Protein AF-M3JBU7-F1 (afdb_monomer)

Solvent-accessible surface area (backbone atoms only — not comparable to full-atom values): 4580 Å² total; per-residue (Å²): 91,44,45,71,54,24,52,54,53,25,57,72,50,52,44,80,53,97,93,37,84,46,55,57,75,74,54,81,54,43,82,68,54,71,68,56,42,52,55,54,53,47,54,54,51,48,54,53,54,51,72,68,53,57,68,70,53,36,75,73,57,37,61,70,52,44,46,32,46,75,70,68,52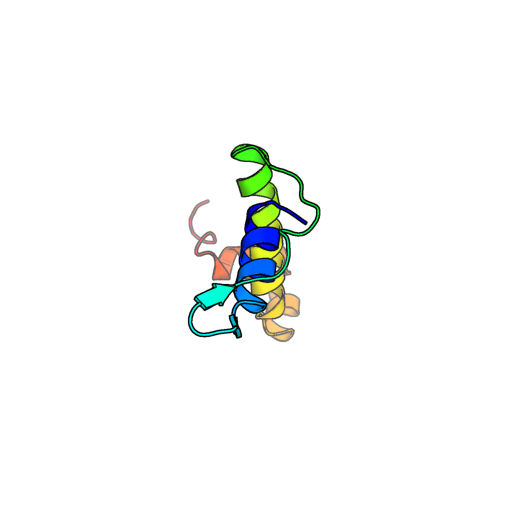,72,79,79,122

Mean predicted aligned error: 6.58 Å

Foldseek 3Di:
DAQVVQVVVQVVQWDDDPNDTDTDDRDDHDHDDPVRCCVVVVVVVLVVVLVVDDVVLCVVQNSVRSSCVVVVNNPVD

Radius of gyration: 18.6 Å; Cα contacts (8 Å, |Δi|>4): 57; chains: 1; bounding box: 42×27×51 Å

Secondary structure (DSSP, 8-state):
-BHHHHHHHHHHT-EEETTEEE-PPPPP-B---HHHHHHHHHHHHHHHHHHTS-HHHHHHH-HHHHHHHHTT-TT--

Sequence (77 aa):
MTYGEAVMAQKATMRMENGRWVSDPLPEHVKLNEKEAFEYYGRKLDKYWASQIVPSVIKRLGEERALAALKGRLWTI

Structure (mmCIF, N/CA/C/O backbone):
data_AF-M3JBU7-F1
#
_entry.id   AF-M3JBU7-F1
#
loop_
_atom_site.group_PDB
_atom_site.id
_atom_site.type_symbol
_atom_site.label_atom_id
_atom_site.label_alt_id
_atom_site.label_comp_id
_atom_site.label_asym_id
_atom_site.label_entity_id
_atom_site.label_seq_id
_atom_site.pdbx_PDB_ins_code
_atom_site.Cartn_x
_atom_site.Cartn_y
_atom_site.Cartn_z
_atom_site.occupancy
_atom_site.B_iso_or_equiv
_atom_site.auth_seq_id
_atom_site.auth_comp_id
_atom_site.auth_asym_id
_atom_site.auth_atom_id
_atom_site.pdbx_PDB_model_num
ATOM 1 N N . MET A 1 1 ? 0.597 4.943 -6.330 1.00 89.44 1 MET A N 1
ATOM 2 C CA . MET A 1 1 ? 0.764 3.840 -5.354 1.00 89.44 1 MET A CA 1
ATOM 3 C C . MET A 1 1 ? 1.961 4.136 -4.467 1.00 89.44 1 MET A C 1
ATOM 5 O O . MET A 1 1 ? 2.798 4.950 -4.856 1.00 89.44 1 MET A O 1
ATOM 9 N N . THR A 1 2 ? 2.047 3.545 -3.281 1.00 95.19 2 THR A N 1
ATOM 10 C CA . THR A 1 2 ? 3.264 3.670 -2.461 1.00 95.19 2 THR A CA 1
ATOM 11 C C . THR A 1 2 ? 4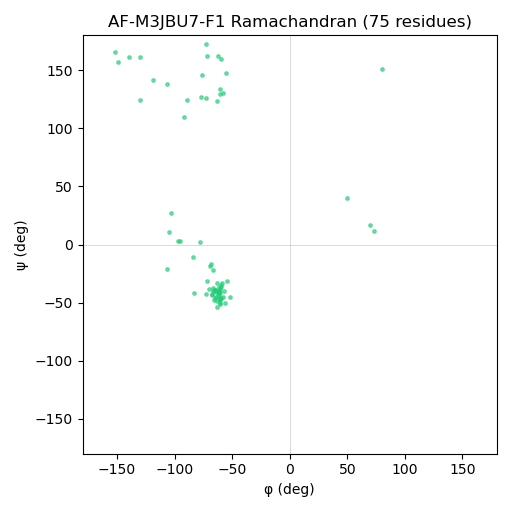.404 2.844 -3.071 1.00 95.19 2 THR A C 1
ATOM 13 O O . THR A 1 2 ? 4.160 1.927 -3.856 1.00 95.19 2 THR A O 1
ATOM 16 N N . TYR A 1 3 ? 5.654 3.117 -2.687 1.00 95.12 3 TYR A N 1
ATOM 17 C CA . T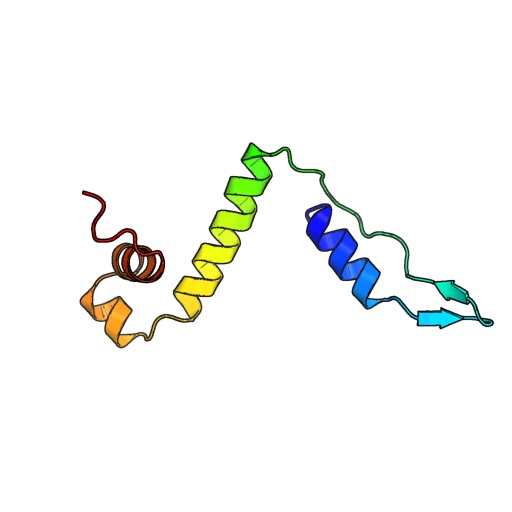YR A 1 3 ? 6.798 2.284 -3.088 1.00 95.12 3 TYR A CA 1
ATOM 18 C C . TYR A 1 3 ? 6.577 0.794 -2.777 1.00 95.12 3 TYR A C 1
ATOM 20 O O . TYR A 1 3 ? 6.804 -0.057 -3.630 1.00 95.12 3 TYR A O 1
ATOM 28 N N . GLY A 1 4 ? 6.075 0.475 -1.579 1.00 92.94 4 GLY A N 1
ATOM 29 C CA . GLY A 1 4 ? 5.805 -0.912 -1.188 1.00 92.94 4 GLY A CA 1
ATOM 30 C C . GLY A 1 4 ? 4.760 -1.587 -2.082 1.00 92.94 4 GLY A C 1
ATOM 31 O O . GLY A 1 4 ? 4.931 -2.738 -2.474 1.00 92.94 4 GLY A O 1
ATOM 32 N N . GLU A 1 5 ? 3.710 -0.861 -2.466 1.00 95.88 5 GLU A N 1
ATOM 33 C CA . GLU A 1 5 ? 2.698 -1.360 -3.402 1.00 95.88 5 GLU A CA 1
ATOM 34 C C . GLU A 1 5 ? 3.267 -1.572 -4.810 1.00 95.88 5 GLU A C 1
ATOM 36 O O . GLU A 1 5 ? 2.969 -2.588 -5.436 1.00 95.88 5 GLU A O 1
ATOM 41 N N . ALA A 1 6 ? 4.127 -0.667 -5.282 1.00 96.81 6 ALA A N 1
ATOM 42 C CA . ALA A 1 6 ? 4.792 -0.804 -6.575 1.00 96.81 6 ALA A CA 1
ATOM 43 C C . ALA A 1 6 ? 5.720 -2.019 -6.627 1.00 96.81 6 ALA A C 1
ATOM 45 O O . ALA A 1 6 ? 5.707 -2.750 -7.615 1.00 96.81 6 ALA A O 1
ATOM 46 N N . VAL A 1 7 ? 6.471 -2.282 -5.554 1.00 95.81 7 VAL A N 1
ATOM 47 C CA . VAL A 1 7 ? 7.328 -3.473 -5.452 1.00 95.81 7 VAL A CA 1
ATOM 48 C C . VAL A 1 7 ? 6.493 -4.751 -5.504 1.00 95.81 7 VAL A C 1
ATOM 50 O O . VAL A 1 7 ? 6.855 -5.690 -6.209 1.00 95.81 7 VAL A O 1
ATOM 53 N N . MET A 1 8 ? 5.354 -4.797 -4.808 1.00 96.00 8 MET A N 1
ATOM 54 C CA . MET A 1 8 ? 4.468 -5.965 -4.858 1.00 96.00 8 MET A CA 1
ATOM 55 C C . MET A 1 8 ? 3.838 -6.155 -6.243 1.00 96.00 8 MET A C 1
ATOM 57 O O . MET A 1 8 ? 3.730 -7.291 -6.704 1.00 96.00 8 MET A O 1
ATOM 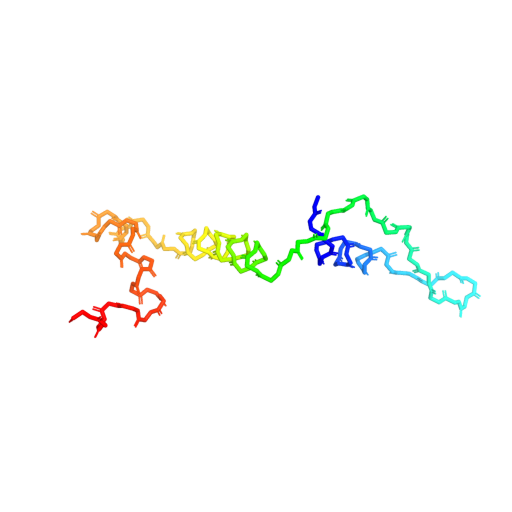61 N N . ALA A 1 9 ? 3.478 -5.064 -6.923 1.00 96.19 9 ALA A N 1
ATOM 62 C CA . ALA A 1 9 ? 2.973 -5.107 -8.292 1.00 96.19 9 ALA A CA 1
ATOM 63 C C . ALA A 1 9 ? 4.045 -5.599 -9.278 1.00 96.19 9 ALA A C 1
ATOM 65 O O . ALA A 1 9 ? 3.777 -6.507 -10.056 1.00 96.19 9 ALA A O 1
ATOM 66 N N . GLN A 1 10 ? 5.274 -5.080 -9.197 1.00 97.12 10 GLN A N 1
ATOM 67 C CA . GLN A 1 10 ? 6.400 -5.554 -10.008 1.00 97.12 10 GLN A CA 1
ATOM 68 C C . GLN A 1 10 ? 6.718 -7.027 -9.729 1.00 97.12 10 GLN A C 1
ATOM 70 O O . GLN A 1 10 ? 6.965 -7.804 -10.646 1.00 97.12 10 GLN A O 1
ATOM 75 N N . LYS A 1 11 ? 6.678 -7.451 -8.463 1.00 96.06 11 LYS A N 1
ATOM 76 C CA . LYS A 1 11 ? 6.898 -8.854 -8.102 1.00 96.06 11 LYS A CA 1
ATOM 77 C C . LYS A 1 11 ? 5.872 -9.779 -8.763 1.00 96.06 11 LYS A C 1
ATOM 79 O O . LYS A 1 11 ? 6.220 -10.890 -9.149 1.00 96.06 11 LYS A O 1
ATOM 84 N N . ALA A 1 12 ? 4.631 -9.325 -8.925 1.00 96.75 12 ALA A N 1
ATOM 85 C CA . ALA A 1 12 ? 3.584 -10.092 -9.595 1.00 96.75 12 ALA A CA 1
ATOM 86 C C . ALA A 1 12 ? 3.828 -10.278 -11.106 1.00 96.75 12 ALA A C 1
ATOM 88 O O . ALA A 1 12 ? 3.225 -11.168 -11.699 1.00 96.75 12 ALA A O 1
ATOM 89 N N . THR A 1 13 ? 4.714 -9.487 -11.723 1.00 96.94 13 THR A N 1
ATOM 90 C CA . THR A 1 13 ? 5.069 -9.603 -13.151 1.00 96.94 13 THR A CA 1
ATOM 91 C C . THR A 1 13 ? 6.342 -10.416 -13.393 1.00 96.94 13 THR A C 1
ATOM 93 O O . THR A 1 13 ? 6.779 -10.562 -14.540 1.00 96.94 13 THR A O 1
ATOM 96 N N . MET A 1 14 ? 6.938 -10.962 -12.323 1.00 97.44 14 MET A N 1
ATOM 97 C CA . MET A 1 14 ? 8.130 -11.798 -12.410 1.00 97.44 14 MET A CA 1
ATOM 98 C C . MET A 1 14 ? 7.882 -13.042 -13.261 1.00 97.44 14 MET A C 1
ATOM 100 O O . MET A 1 14 ? 6.942 -13.803 -13.028 1.00 97.44 14 MET A O 1
ATOM 104 N N . ARG A 1 15 ? 8.777 -13.278 -14.218 1.00 98.06 15 ARG A N 1
ATOM 105 C CA . ARG A 1 15 ? 8.714 -14.407 -15.150 1.00 98.06 15 ARG A CA 1
ATOM 106 C C . ARG A 1 15 ? 10.106 -14.813 -15.625 1.00 98.06 15 ARG A C 1
ATOM 108 O O . ARG A 1 15 ? 11.076 -14.079 -15.446 1.00 98.06 15 ARG A O 1
ATOM 115 N N . MET A 1 16 ? 10.195 -15.997 -16.221 1.00 97.56 16 MET A N 1
ATOM 116 C CA . MET A 1 16 ? 11.420 -16.499 -16.837 1.00 97.56 16 MET A CA 1
ATOM 117 C C . MET A 1 16 ? 11.483 -16.071 -18.304 1.00 97.56 16 MET A C 1
ATOM 119 O O . MET A 1 16 ? 10.591 -16.413 -19.077 1.00 97.56 16 MET A O 1
ATOM 123 N N . GLU A 1 17 ? 12.552 -15.392 -18.706 1.00 97.25 17 GLU A N 1
ATOM 124 C CA . GLU A 1 17 ? 12.850 -15.069 -20.103 1.00 97.25 17 GLU A CA 1
ATOM 125 C C . GLU A 1 17 ? 14.290 -15.473 -20.422 1.00 97.25 17 GLU A C 1
ATOM 127 O O . GLU A 1 17 ? 15.228 -15.057 -19.743 1.00 97.25 17 GLU A O 1
ATOM 132 N N . ASN A 1 18 ? 14.483 -16.311 -21.446 1.00 96.75 18 ASN A N 1
ATOM 133 C CA . ASN A 1 18 ? 15.807 -16.783 -21.879 1.00 96.75 18 ASN A CA 1
ATOM 134 C C . ASN A 1 18 ? 16.675 -17.336 -20.724 1.00 96.75 18 ASN A C 1
ATOM 136 O O . ASN A 1 18 ? 17.873 -17.065 -20.641 1.00 96.75 18 ASN A O 1
ATOM 140 N N . GLY A 1 19 ? 16.056 -18.080 -19.798 1.00 96.81 19 GLY A N 1
ATOM 141 C CA . GLY A 1 19 ? 16.732 -18.658 -18.630 1.00 96.81 19 GLY A CA 1
ATOM 142 C C . GLY A 1 19 ? 17.111 -17.653 -17.535 1.00 96.81 19 GLY A C 1
ATOM 143 O O . GLY A 1 19 ? 17.873 -18.002 -16.634 1.00 96.81 19 GLY A O 1
ATOM 144 N N . ARG A 1 20 ? 16.609 -16.413 -17.593 1.00 97.00 20 ARG A N 1
ATOM 145 C CA . ARG A 1 20 ? 16.805 -15.379 -16.568 1.00 97.00 20 ARG A CA 1
ATOM 146 C C . ARG A 1 20 ? 15.465 -14.951 -15.983 1.00 97.00 20 ARG A C 1
ATOM 148 O O . ARG A 1 20 ? 14.484 -14.798 -16.705 1.00 97.00 20 ARG A O 1
ATOM 155 N N . TRP A 1 21 ? 15.436 -14.714 -14.676 1.00 96.31 21 TRP A N 1
ATOM 156 C CA . TRP A 1 21 ? 14.295 -14.063 -14.040 1.00 96.31 21 TRP A CA 1
ATOM 157 C C . TRP A 1 21 ? 14.278 -12.582 -14.400 1.00 96.31 21 TRP A C 1
ATOM 159 O O . TRP A 1 21 ? 15.266 -11.877 -14.188 1.00 96.31 21 TRP A O 1
ATOM 169 N N . VAL A 1 22 ? 13.148 -12.121 -14.919 1.00 97.19 22 VAL A N 1
ATOM 170 C CA . VAL A 1 22 ? 12.888 -10.717 -15.241 1.00 97.19 22 VAL A CA 1
ATOM 171 C C . VAL A 1 22 ? 11.552 -10.296 -14.639 1.00 97.19 22 VAL A C 1
ATOM 173 O O . VAL A 1 22 ? 10.720 -11.138 -14.306 1.00 97.19 22 VAL A O 1
ATOM 176 N N . SER A 1 23 ? 11.340 -8.994 -14.507 1.00 97.06 23 SER A N 1
ATOM 177 C CA . SER A 1 23 ? 10.063 -8.387 -14.131 1.00 97.06 23 SER A CA 1
ATOM 178 C C . SER A 1 23 ? 9.846 -7.134 -14.966 1.00 97.06 23 SER A C 1
ATOM 180 O O . SER A 1 23 ? 10.807 -6.555 -15.478 1.00 97.06 23 SER A O 1
ATOM 182 N N . ASP A 1 24 ? 8.604 -6.675 -15.049 1.00 96.88 24 ASP A N 1
ATOM 183 C CA . ASP A 1 24 ? 8.300 -5.387 -15.675 1.00 96.88 24 ASP A CA 1
ATOM 184 C C . ASP A 1 24 ? 8.972 -4.224 -14.915 1.00 96.88 24 ASP A C 1
ATOM 186 O O . ASP A 1 24 ? 9.382 -4.388 -13.757 1.00 96.88 24 ASP A O 1
ATOM 190 N N . PRO A 1 25 ? 9.110 -3.034 -15.531 1.00 97.00 25 PRO A N 1
ATOM 191 C CA . PRO A 1 25 ? 9.604 -1.852 -14.837 1.00 97.00 25 PRO A CA 1
ATOM 192 C C . PRO A 1 25 ? 8.786 -1.539 -13.583 1.00 97.00 25 PRO A C 1
ATOM 194 O O . PRO A 1 25 ? 7.577 -1.770 -13.534 1.00 97.00 25 PRO A O 1
ATOM 197 N N . LEU A 1 26 ? 9.453 -0.992 -12.567 1.00 96.44 26 LEU A N 1
ATOM 198 C CA . LEU A 1 26 ? 8.784 -0.596 -11.335 1.00 96.44 26 LEU A CA 1
ATOM 199 C C . LEU A 1 26 ? 7.767 0.513 -11.662 1.00 96.44 26 LEU A C 1
ATOM 201 O O . LEU A 1 26 ? 8.175 1.540 -12.210 1.00 96.44 26 LEU A O 1
ATOM 205 N N . PRO A 1 27 ? 6.472 0.342 -11.338 1.00 96.12 27 PRO A N 1
ATOM 206 C CA . PRO A 1 27 ? 5.470 1.365 -11.614 1.00 96.12 27 PRO A CA 1
ATOM 207 C C . PRO A 1 27 ? 5.770 2.691 -10.908 1.00 96.12 27 PRO A C 1
ATOM 209 O O . PRO A 1 27 ? 6.477 2.728 -9.896 1.00 96.12 27 PRO A O 1
ATOM 212 N N . GLU A 1 28 ? 5.178 3.778 -11.405 1.00 96.81 28 GLU A N 1
ATOM 213 C CA . GLU A 1 28 ? 5.271 5.091 -10.765 1.00 96.81 28 GLU A CA 1
ATOM 214 C C . GLU A 1 28 ? 4.746 5.038 -9.324 1.00 96.81 28 GLU A C 1
ATOM 216 O O . GLU A 1 28 ? 3.656 4.525 -9.040 1.00 96.81 28 GLU A O 1
ATOM 221 N N . HIS A 1 29 ? 5.540 5.562 -8.395 1.00 96.50 29 HIS A N 1
ATOM 222 C CA . HIS A 1 29 ? 5.274 5.429 -6.975 1.00 96.50 29 HIS A CA 1
ATOM 223 C C . HIS A 1 29 ? 5.775 6.619 -6.176 1.00 96.50 29 HIS A C 1
ATOM 225 O O . HIS A 1 29 ? 6.713 7.315 -6.555 1.00 96.50 29 HIS A O 1
ATOM 231 N N . VAL A 1 30 ? 5.169 6.791 -5.007 1.00 96.25 30 VAL A N 1
ATOM 232 C CA . VAL A 1 30 ? 5.618 7.751 -4.003 1.00 96.25 30 VAL A CA 1
ATOM 233 C C . VAL A 1 30 ? 6.277 7.013 -2.847 1.00 96.25 30 VAL A C 1
ATOM 235 O O . VAL A 1 30 ? 5.795 5.967 -2.392 1.00 96.25 30 VAL A O 1
ATOM 238 N N . LYS A 1 31 ? 7.393 7.549 -2.357 1.00 94.88 31 LYS A N 1
ATOM 239 C CA . LYS A 1 31 ? 8.040 7.046 -1.148 1.00 94.88 31 LYS A CA 1
ATOM 240 C C . LYS A 1 31 ? 7.491 7.815 0.046 1.00 94.88 31 LYS A C 1
ATOM 242 O O . LYS A 1 31 ? 7.773 8.996 0.198 1.00 94.88 31 LYS A O 1
ATOM 247 N N . LEU A 1 32 ? 6.702 7.126 0.860 1.00 94.88 32 LEU A N 1
ATOM 248 C CA . LEU A 1 32 ? 6.197 7.667 2.115 1.00 94.88 32 LEU A CA 1
ATOM 249 C C . LEU A 1 32 ? 7.309 7.658 3.167 1.00 94.88 32 LEU A C 1
ATOM 251 O O . LEU A 1 32 ? 8.130 6.731 3.193 1.00 94.88 32 LEU A O 1
ATOM 255 N N . ASN A 1 33 ? 7.316 8.656 4.047 1.00 96.00 33 ASN A N 1
ATOM 256 C CA . ASN A 1 33 ? 8.077 8.565 5.291 1.00 96.00 33 ASN A CA 1
ATOM 257 C C . ASN A 1 33 ? 7.395 7.593 6.276 1.00 96.00 33 ASN A C 1
ATOM 259 O O . ASN A 1 33 ? 6.296 7.098 6.027 1.00 96.00 33 ASN A O 1
ATOM 263 N N . GLU A 1 34 ? 8.052 7.294 7.396 1.00 94.50 34 GLU A N 1
ATOM 264 C CA . GLU A 1 34 ? 7.556 6.312 8.368 1.00 94.50 34 GLU A CA 1
ATOM 265 C C . GLU A 1 34 ? 6.166 6.663 8.919 1.00 94.50 34 GLU A C 1
ATOM 267 O O . GLU A 1 34 ? 5.277 5.811 8.941 1.00 94.50 34 GLU A O 1
ATOM 272 N N . LYS A 1 35 ? 5.948 7.928 9.296 1.00 96.75 35 LYS A N 1
ATOM 273 C CA . LYS A 1 35 ? 4.663 8.396 9.831 1.00 96.75 35 LYS A CA 1
ATOM 274 C C . LYS A 1 35 ? 3.554 8.271 8.787 1.00 96.75 35 LYS A C 1
ATOM 276 O O . LYS A 1 35 ? 2.495 7.716 9.070 1.00 96.75 35 LYS A O 1
ATOM 281 N N . GLU A 1 36 ? 3.813 8.744 7.572 1.00 96.56 36 GLU A N 1
ATOM 282 C CA . GLU A 1 36 ? 2.874 8.642 6.452 1.00 96.56 36 GLU A CA 1
ATOM 283 C C . GLU A 1 36 ? 2.546 7.185 6.121 1.00 96.56 36 GLU A C 1
ATOM 285 O O . GLU A 1 36 ? 1.386 6.852 5.879 1.00 96.56 36 GLU A O 1
ATOM 290 N N . ALA A 1 37 ? 3.546 6.299 6.136 1.00 94.44 37 ALA A N 1
ATOM 291 C CA . ALA A 1 37 ? 3.350 4.876 5.900 1.00 94.44 37 ALA A CA 1
ATOM 292 C C . ALA A 1 37 ? 2.479 4.245 6.993 1.00 94.44 37 ALA A C 1
ATOM 294 O O . ALA A 1 37 ? 1.542 3.509 6.672 1.00 94.44 37 ALA A O 1
ATOM 295 N N . PHE A 1 38 ? 2.744 4.557 8.264 1.00 94.00 38 PHE A N 1
ATOM 296 C CA . PHE A 1 38 ? 1.953 4.057 9.385 1.00 94.00 38 PHE A CA 1
ATOM 297 C C . PHE A 1 38 ? 0.483 4.477 9.268 1.00 94.00 38 PHE A C 1
ATOM 299 O O . PHE A 1 38 ? -0.416 3.643 9.390 1.00 94.00 38 PHE A O 1
ATOM 306 N N . GLU A 1 39 ? 0.226 5.747 8.952 1.00 95.12 39 GLU A N 1
ATOM 307 C CA . GLU A 1 39 ? -1.133 6.254 8.748 1.00 95.12 39 GLU A CA 1
ATOM 308 C C . GLU A 1 39 ? -1.808 5.620 7.523 1.00 95.12 39 GLU A C 1
ATOM 310 O O . GLU A 1 39 ? -2.948 5.152 7.609 1.00 95.12 39 GLU A O 1
ATOM 315 N N . TYR A 1 40 ? -1.115 5.574 6.384 1.00 94.94 40 TYR A N 1
ATOM 316 C CA . TYR A 1 40 ? -1.658 5.059 5.129 1.00 94.94 40 TYR A CA 1
ATOM 317 C C . TYR A 1 40 ? -2.024 3.575 5.229 1.00 94.94 40 TYR A C 1
ATOM 319 O O . TYR A 1 40 ? -3.167 3.184 4.962 1.00 94.94 40 TYR A O 1
ATOM 327 N N . TYR A 1 41 ? -1.071 2.738 5.645 1.00 92.94 41 TYR A N 1
ATOM 328 C CA . TYR A 1 41 ? -1.301 1.301 5.760 1.00 92.94 41 TYR A CA 1
ATOM 329 C C . TYR A 1 41 ? -2.207 0.959 6.939 1.00 92.94 41 TYR A C 1
ATOM 331 O O . TYR A 1 41 ? -3.010 0.035 6.815 1.00 92.94 41 TYR A O 1
ATOM 339 N N . GLY A 1 42 ? -2.162 1.736 8.026 1.00 91.75 42 GLY A N 1
ATOM 340 C CA . GLY A 1 42 ? -3.114 1.626 9.128 1.00 91.75 42 GLY A CA 1
ATOM 341 C C . GLY A 1 42 ? -4.555 1.789 8.643 1.00 91.75 42 GLY A C 1
ATOM 342 O O . GLY A 1 42 ? -5.377 0.901 8.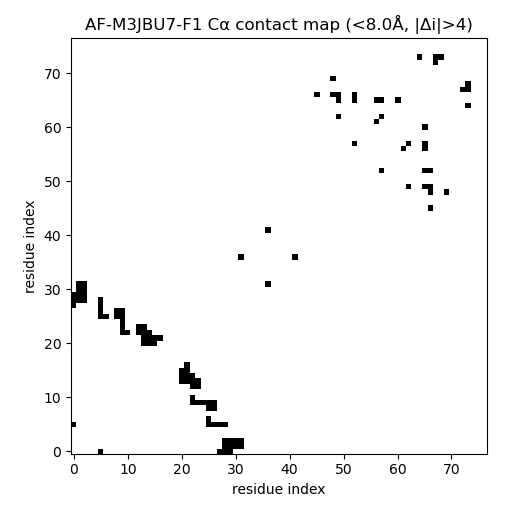852 1.00 91.75 42 GLY A O 1
ATOM 343 N N . ARG A 1 43 ? -4.857 2.848 7.879 1.00 92.00 43 ARG A N 1
ATOM 344 C CA . ARG A 1 43 ? -6.200 3.050 7.295 1.00 92.00 43 ARG A CA 1
ATOM 345 C C . ARG A 1 43 ? -6.611 1.925 6.344 1.00 92.00 43 ARG A C 1
ATOM 347 O O . ARG A 1 43 ? -7.786 1.566 6.287 1.00 92.00 43 ARG A O 1
ATOM 354 N N . LYS A 1 44 ? -5.672 1.375 5.570 1.00 92.06 44 LYS A N 1
ATOM 355 C CA . LYS A 1 44 ? -5.950 0.259 4.651 1.00 92.06 44 LYS A CA 1
ATOM 356 C C . LYS A 1 44 ? -6.301 -1.017 5.419 1.00 92.06 44 LYS A C 1
ATOM 358 O O . LYS A 1 44 ? -7.266 -1.694 5.067 1.00 92.06 44 LYS A O 1
ATOM 363 N N . LEU A 1 45 ? -5.555 -1.303 6.483 1.00 88.94 45 LEU A N 1
ATOM 364 C CA . LEU A 1 45 ? -5.807 -2.428 7.378 1.00 88.94 45 LEU A CA 1
ATOM 365 C C . LEU A 1 45 ? -7.148 -2.272 8.108 1.00 88.94 45 LEU A C 1
ATOM 367 O O . LEU A 1 45 ? -7.897 -3.236 8.227 1.00 88.94 45 LEU A O 1
ATOM 371 N N . ASP A 1 46 ? -7.487 -1.054 8.521 1.00 87.50 46 ASP A N 1
ATOM 372 C CA . ASP A 1 46 ? -8.763 -0.734 9.161 1.00 87.50 46 ASP A CA 1
ATOM 373 C C . ASP A 1 46 ? -9.951 -1.030 8.253 1.00 87.50 46 ASP A C 1
ATOM 375 O O . ASP A 1 46 ? -10.881 -1.718 8.665 1.00 87.50 46 ASP A O 1
ATOM 379 N N . LYS A 1 47 ? -9.886 -0.586 6.993 1.00 88.25 47 LYS A N 1
ATOM 380 C CA . LYS A 1 47 ? -10.910 -0.886 5.983 1.00 88.25 47 LYS A CA 1
ATOM 381 C C . LYS A 1 47 ? -11.036 -2.382 5.711 1.00 88.25 47 LYS A C 1
ATOM 383 O O . LYS A 1 47 ? -12.148 -2.878 5.550 1.00 88.25 47 LYS A O 1
ATOM 388 N N . TYR A 1 48 ? -9.908 -3.092 5.650 1.00 88.38 48 TYR A N 1
ATOM 389 C CA . TYR A 1 48 ? -9.915 -4.544 5.496 1.00 88.38 48 TYR A CA 1
ATOM 390 C C . TYR A 1 48 ? -10.632 -5.210 6.670 1.00 88.38 48 TYR A C 1
ATOM 392 O O . TYR A 1 48 ? -11.552 -5.987 6.455 1.00 88.38 48 TYR A O 1
ATOM 400 N N . TRP A 1 49 ? -10.277 -4.874 7.909 1.00 83.50 49 TRP A N 1
ATOM 401 C CA . TRP A 1 49 ? -10.931 -5.469 9.072 1.00 83.50 49 TRP A CA 1
ATOM 402 C C . TRP A 1 49 ? -12.400 -5.089 9.182 1.00 83.50 49 TRP A C 1
ATOM 404 O O . TRP A 1 49 ? -13.207 -5.960 9.487 1.00 83.50 49 TRP A O 1
ATOM 414 N N . ALA A 1 50 ? -12.761 -3.842 8.876 1.00 84.50 50 ALA A N 1
ATOM 415 C CA . ALA A 1 50 ? -14.152 -3.410 8.826 1.00 84.50 50 ALA A CA 1
ATOM 416 C C . ALA A 1 50 ? -14.977 -4.252 7.838 1.00 84.50 50 ALA A C 1
ATOM 418 O O . ALA A 1 50 ? -16.085 -4.666 8.172 1.00 84.50 50 ALA A O 1
ATOM 419 N N . SER A 1 51 ? -14.415 -4.596 6.670 1.00 84.19 51 SER A N 1
ATOM 420 C CA . SER A 1 51 ? -15.097 -5.455 5.691 1.00 84.19 51 SER A CA 1
ATOM 421 C C . SER A 1 51 ? -15.262 -6.910 6.143 1.00 84.19 51 SER A C 1
ATOM 423 O O . SER A 1 51 ? -16.119 -7.611 5.610 1.00 84.19 51 SER A O 1
ATOM 425 N N . GLN A 1 52 ? -14.489 -7.364 7.137 1.00 84.94 52 GLN A N 1
ATOM 426 C CA . GLN A 1 52 ? -14.650 -8.689 7.746 1.00 84.94 52 GLN A CA 1
ATOM 427 C C . GLN A 1 52 ? -15.719 -8.717 8.853 1.00 84.94 52 GLN A C 1
ATOM 429 O O . GLN A 1 52 ? -16.086 -9.796 9.324 1.00 84.94 52 GLN A O 1
ATOM 434 N N . ILE A 1 53 ? -16.221 -7.562 9.310 1.00 82.44 53 ILE A N 1
ATOM 435 C CA . ILE A 1 53 ? -17.218 -7.509 10.386 1.00 82.44 53 ILE A CA 1
ATOM 436 C C . ILE A 1 53 ? -18.594 -7.878 9.827 1.00 82.44 53 ILE A C 1
ATOM 438 O O . ILE A 1 53 ? -19.101 -7.260 8.893 1.00 82.44 53 ILE A O 1
ATOM 442 N N . VAL A 1 54 ? -19.254 -8.847 10.463 1.00 84.12 54 VAL A N 1
ATOM 443 C CA . VAL A 1 54 ? -20.634 -9.214 10.123 1.00 84.12 54 VAL A CA 1
ATOM 444 C C . VAL A 1 54 ? -21.563 -8.004 10.339 1.00 84.12 54 VAL A C 1
ATOM 446 O O . VAL A 1 54 ? -21.517 -7.397 11.414 1.00 84.12 54 VAL A O 1
ATOM 449 N N . PRO A 1 55 ? -22.474 -7.672 9.401 1.00 81.62 55 PRO A N 1
ATOM 450 C CA . PRO A 1 55 ? -23.338 -6.490 9.509 1.00 81.62 55 PRO A CA 1
ATOM 451 C C . PRO A 1 55 ? -24.153 -6.402 10.809 1.00 81.62 55 PRO A C 1
ATOM 453 O O . PRO A 1 55 ? -24.403 -5.310 11.318 1.00 81.62 55 PRO A O 1
ATOM 456 N N . SER A 1 56 ? -24.537 -7.542 11.393 1.00 84.00 56 SER A N 1
ATOM 457 C CA . SER A 1 56 ? -25.242 -7.601 12.681 1.00 84.00 56 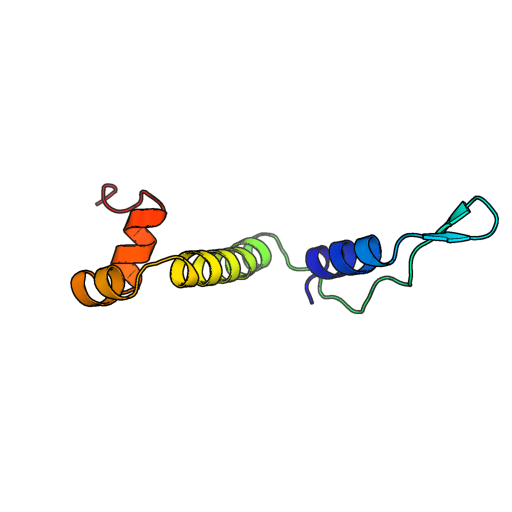SER A CA 1
ATOM 458 C C . SER A 1 56 ? -24.407 -7.063 13.849 1.00 84.00 56 SER A C 1
ATOM 460 O O . SER A 1 56 ? -24.951 -6.443 14.763 1.00 84.00 56 SER A O 1
ATOM 462 N N . VAL A 1 57 ? -23.085 -7.248 13.808 1.00 81.00 57 VAL A N 1
ATOM 463 C CA . VAL A 1 57 ? -22.148 -6.729 14.809 1.00 81.00 57 VAL A CA 1
ATOM 464 C C . VAL A 1 57 ? -21.987 -5.219 14.651 1.00 81.00 57 VAL A C 1
ATOM 466 O O . VAL A 1 57 ? -22.055 -4.508 15.654 1.00 81.00 57 VAL A O 1
ATOM 469 N N . ILE A 1 58 ? -21.871 -4.721 13.412 1.00 82.00 58 ILE A N 1
ATOM 470 C CA . ILE A 1 58 ? -21.827 -3.276 13.120 1.00 82.00 58 ILE A CA 1
ATOM 471 C C . ILE A 1 58 ? -23.114 -2.604 13.603 1.00 82.00 58 ILE A C 1
ATOM 473 O O . ILE A 1 58 ? -23.052 -1.609 14.321 1.00 82.00 58 ILE A O 1
ATOM 477 N N . LYS A 1 59 ? -24.282 -3.185 13.295 1.00 84.12 59 LYS A N 1
ATOM 478 C CA . LYS A 1 59 ? -25.587 -2.659 13.727 1.00 84.12 59 LYS A CA 1
ATOM 479 C C . LYS A 1 59 ? -25.712 -2.570 15.253 1.00 84.12 59 LYS A C 1
ATOM 481 O O . LYS A 1 59 ? -26.388 -1.679 15.754 1.00 84.12 59 LYS A O 1
ATOM 486 N N . ARG A 1 60 ? -25.083 -3.492 15.991 1.00 86.19 60 ARG A N 1
ATOM 487 C CA . ARG A 1 60 ? -25.147 -3.551 17.459 1.00 86.19 60 ARG A CA 1
ATOM 488 C C . ARG A 1 60 ? -24.151 -2.618 18.149 1.00 86.19 60 ARG A C 1
ATOM 490 O O . ARG A 1 60 ? -24.488 -2.044 19.177 1.00 86.19 60 ARG A O 1
ATOM 497 N N . LEU A 1 61 ? -22.918 -2.536 17.650 1.00 83.19 61 LEU A N 1
ATOM 498 C CA . LEU A 1 61 ? -21.814 -1.868 18.352 1.00 83.19 61 LEU A CA 1
ATOM 499 C C . LEU A 1 61 ? -21.422 -0.518 17.739 1.00 83.19 61 LEU A C 1
ATOM 501 O O . LEU A 1 61 ? -20.817 0.296 18.434 1.00 83.19 61 LEU A O 1
ATOM 505 N N . GLY A 1 62 ? -21.763 -0.276 16.473 1.00 84.19 62 GLY A N 1
ATOM 506 C CA . GLY A 1 62 ? -21.150 0.764 15.650 1.00 84.19 62 GLY A CA 1
ATOM 507 C C . GLY A 1 62 ? -19.803 0.308 15.078 1.00 84.19 62 GLY A C 1
ATOM 508 O O . GLY A 1 62 ? -19.104 -0.516 15.674 1.00 84.19 62 GLY A O 1
ATOM 509 N N . GLU A 1 63 ? -19.438 0.832 13.907 1.00 81.12 63 GLU A N 1
ATOM 510 C CA . GLU A 1 63 ? -18.243 0.413 13.158 1.00 81.12 63 GLU A CA 1
ATOM 511 C C . GLU A 1 63 ? -16.946 0.645 13.948 1.00 81.12 63 GLU A C 1
ATOM 513 O O . GLU A 1 63 ? -16.138 -0.271 14.085 1.00 81.12 63 GLU A O 1
ATOM 518 N N . GLU A 1 64 ? -16.785 1.821 14.563 1.00 83.50 64 GLU A N 1
ATOM 519 C CA . GLU A 1 64 ? -15.579 2.168 15.328 1.00 83.50 64 GLU A CA 1
ATOM 520 C C . GLU A 1 64 ? -15.344 1.233 16.522 1.00 83.50 64 GLU A C 1
ATOM 522 O O . GLU A 1 64 ? -14.232 0.744 16.732 1.00 83.50 64 GLU A O 1
ATOM 527 N N . ARG A 1 65 ? -16.398 0.925 17.289 1.00 83.50 65 ARG A N 1
ATOM 528 C CA . ARG A 1 65 ? -16.311 0.012 18.439 1.00 83.50 65 ARG A CA 1
ATOM 529 C C . ARG A 1 65 ? -16.098 -1.432 18.011 1.00 83.50 65 ARG A C 1
ATOM 531 O O . ARG A 1 65 ? -15.334 -2.142 18.662 1.00 83.50 65 ARG A O 1
ATOM 538 N N . ALA A 1 66 ? -16.739 -1.872 16.930 1.00 82.88 66 ALA A N 1
ATOM 539 C CA . ALA A 1 66 ? -16.532 -3.212 16.390 1.00 82.88 66 ALA A CA 1
ATOM 540 C C . ALA A 1 66 ? -15.094 -3.391 15.863 1.00 82.88 66 ALA A C 1
ATOM 542 O O . ALA A 1 66 ? -14.462 -4.418 16.118 1.00 82.88 66 ALA A O 1
ATOM 543 N N . LEU A 1 67 ? -14.533 -2.364 15.221 1.00 83.25 67 LEU A N 1
ATOM 544 C CA . LEU A 1 67 ? -13.141 -2.348 14.781 1.00 83.25 67 LEU A CA 1
ATOM 545 C C . LEU A 1 67 ? -12.164 -2.322 15.970 1.00 83.25 67 LEU A C 1
ATOM 547 O O . LEU A 1 67 ? -11.172 -3.051 15.971 1.00 83.25 67 LEU A O 1
ATOM 551 N N . ALA A 1 68 ? -12.445 -1.525 17.008 1.00 82.81 68 ALA A N 1
ATOM 552 C CA . ALA A 1 68 ? -11.657 -1.514 18.242 1.00 82.81 68 ALA A CA 1
ATOM 553 C C . ALA A 1 68 ? -11.669 -2.884 18.946 1.00 82.81 68 ALA A C 1
ATOM 555 O O . ALA A 1 68 ? -10.629 -3.320 19.441 1.00 82.81 68 ALA A O 1
ATOM 556 N N . ALA A 1 69 ? -12.810 -3.584 18.931 1.00 79.88 69 ALA A N 1
ATOM 557 C CA . ALA A 1 69 ? -12.953 -4.943 19.452 1.00 79.88 69 ALA A CA 1
ATOM 558 C C . ALA A 1 69 ? -12.040 -5.935 18.731 1.00 79.88 69 ALA A C 1
ATOM 560 O O . ALA A 1 69 ? -11.267 -6.638 19.378 1.00 79.88 69 ALA A O 1
ATOM 561 N N . LEU A 1 70 ? -12.088 -5.942 17.396 1.00 76.94 70 LEU A N 1
ATOM 562 C CA . LEU A 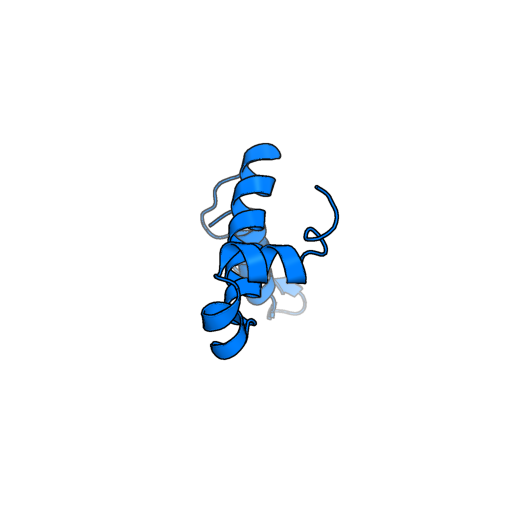1 70 ? -11.247 -6.804 16.560 1.00 76.94 70 LEU A CA 1
ATOM 563 C C . LEU A 1 70 ? -9.756 -6.546 16.769 1.00 76.94 70 LEU A C 1
ATOM 565 O O . LEU A 1 70 ? -8.955 -7.475 16.770 1.00 76.94 70 LEU A O 1
ATOM 569 N N . LYS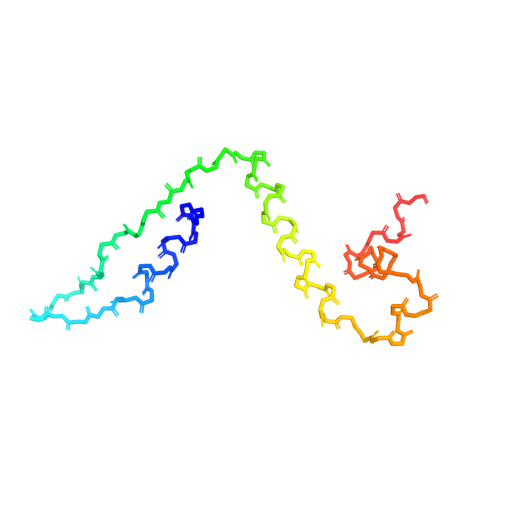 A 1 71 ? -9.384 -5.285 16.985 1.00 77.38 71 LYS A N 1
ATOM 570 C CA . LYS A 1 71 ? -8.000 -4.886 17.263 1.00 77.38 71 LYS A CA 1
ATOM 571 C C . LYS A 1 71 ? -7.557 -5.163 18.705 1.00 77.38 71 LYS A C 1
ATOM 573 O O . LYS A 1 71 ? -6.447 -4.776 19.060 1.00 77.38 71 LYS A O 1
ATOM 578 N N . GLY A 1 72 ? -8.408 -5.752 19.552 1.00 72.00 72 GLY A N 1
ATOM 579 C CA . GLY A 1 72 ? -8.106 -6.005 20.965 1.00 72.00 72 GLY A CA 1
ATOM 580 C C . GLY A 1 72 ? -8.025 -4.743 21.834 1.00 72.00 72 GLY A C 1
ATOM 581 O O . GLY A 1 72 ? -7.494 -4.794 22.937 1.00 72.00 72 GLY A O 1
ATOM 582 N N . ARG A 1 73 ? -8.547 -3.604 21.359 1.00 68.06 73 ARG A N 1
ATOM 583 C CA . ARG A 1 73 ? -8.439 -2.283 22.012 1.00 68.06 73 ARG A CA 1
ATOM 584 C C . ARG A 1 73 ? -9.642 -1.910 22.883 1.00 68.06 73 ARG A C 1
ATOM 586 O O . ARG A 1 73 ? -9.684 -0.808 23.414 1.00 68.06 73 ARG A O 1
ATOM 593 N N . LEU A 1 74 ? -10.632 -2.794 23.030 1.00 58.09 74 LEU A N 1
ATOM 594 C CA . LEU A 1 74 ? -11.815 -2.526 23.865 1.00 58.09 74 LEU A CA 1
ATOM 595 C C . LEU A 1 74 ? -11.504 -2.410 25.366 1.00 58.09 74 LEU A C 1
ATOM 597 O O . LEU A 1 74 ? -12.293 -1.814 26.086 1.00 58.09 74 LEU A O 1
ATOM 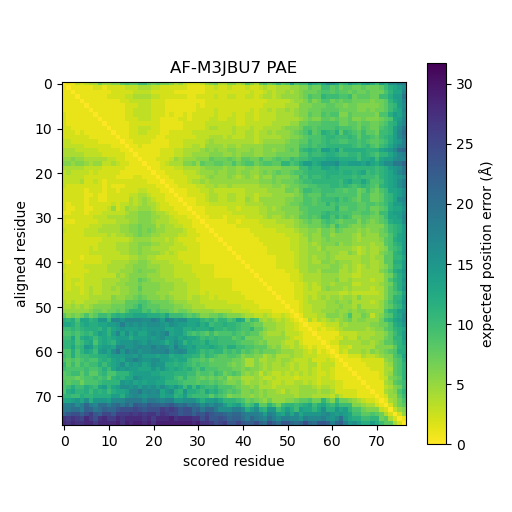601 N N . TRP A 1 75 ? -10.386 -2.973 25.827 1.00 44.84 75 TRP A N 1
ATOM 602 C CA . TRP A 1 75 ? -10.038 -3.078 27.250 1.00 44.84 75 TRP A CA 1
ATOM 603 C C . TRP A 1 75 ? -8.958 -2.082 27.698 1.00 44.84 75 TRP A C 1
ATOM 605 O O . TRP A 1 75 ? -8.410 -2.227 28.783 1.00 44.84 75 TRP A O 1
ATOM 615 N N . THR A 1 76 ? -8.600 -1.106 26.858 1.00 47.28 76 THR A N 1
ATOM 616 C CA . THR A 1 76 ? -7.497 -0.161 27.122 1.00 47.28 76 THR A CA 1
ATOM 617 C C . THR A 1 76 ? -7.981 1.231 27.558 1.00 47.28 76 THR A C 1
ATOM 619 O O . THR A 1 76 ? -7.290 2.215 27.310 1.00 47.28 76 THR A O 1
ATOM 622 N N . ILE A 1 77 ? -9.163 1.332 28.177 1.00 42.91 77 ILE A N 1
ATOM 623 C CA . ILE A 1 77 ? -9.719 2.583 28.729 1.00 42.91 77 ILE A CA 1
ATOM 624 C C . ILE A 1 77 ? -9.951 2.406 30.224 1.00 42.91 77 ILE A C 1
ATOM 626 O O . ILE A 1 77 ? -10.550 1.366 30.581 1.00 42.91 77 ILE A O 1
#

Nearest PDB structures (foldseek):
  6y4l-assembly1_B  TM=3.850E-01  e=6.140E+00  Homo sapiens

pLDDT: mean 88.26, std 11.72, range [42.91, 98.06]

Organism: NCBI:txid1073353